Protein AF-A0A0Q9NLZ1-F1 (afdb_monomer_lite)

Sequence (86 aa):
MLLVRPGDTLTANAARRLADVVAADDSTGKLEAVWKVKEQLRELPRTNSLGDAAAAKDELRILVQAATRLRRTNKLLNGKGPLRSR

Structure (mmCIF, N/CA/C/O backbone):
data_AF-A0A0Q9NLZ1-F1
#
_entry.id   AF-A0A0Q9NLZ1-F1
#
loop_
_atom_site.group_PDB
_atom_site.id
_atom_site.type_symbol
_atom_site.label_atom_id
_atom_site.label_alt_id
_atom_site.label_comp_id
_atom_site.label_asym_id
_atom_site.label_entity_id
_atom_site.label_seq_id
_atom_site.pdbx_PDB_ins_code
_atom_site.Cartn_x
_atom_site.Cartn_y
_atom_site.Cartn_z
_atom_site.occupancy
_atom_site.B_iso_or_equiv
_atom_site.auth_seq_id
_atom_site.auth_comp_id
_atom_site.auth_asym_id
_atom_site.auth_atom_id
_atom_site.pdbx_PDB_model_num
ATOM 1 N N . MET A 1 1 ? -18.081 -9.523 1.623 1.00 54.25 1 MET A N 1
ATOM 2 C CA . MET A 1 1 ? -16.694 -9.895 1.976 1.00 54.25 1 MET A CA 1
ATOM 3 C C . MET A 1 1 ? -15.838 -9.893 0.722 1.00 54.25 1 MET A C 1
ATOM 5 O O . MET A 1 1 ? -16.248 -10.494 -0.263 1.00 54.25 1 MET A O 1
ATOM 9 N N . LEU A 1 2 ? -14.692 -9.209 0.743 1.00 57.00 2 LEU A N 1
ATOM 10 C CA . LEU A 1 2 ? -13.718 -9.229 -0.351 1.00 57.00 2 LEU A CA 1
ATOM 11 C C . LEU A 1 2 ? -12.689 -10.330 -0.041 1.00 57.00 2 LEU A C 1
ATOM 13 O O . LEU A 1 2 ? -11.893 -10.182 0.881 1.00 57.00 2 LEU A O 1
ATOM 17 N N . LEU A 1 3 ? -12.738 -11.455 -0.755 1.00 59.16 3 LEU A N 1
ATOM 18 C CA . LEU A 1 3 ? -11.732 -12.513 -0.633 1.00 59.16 3 LEU A CA 1
ATOM 19 C C . LEU A 1 3 ? -10.668 -12.281 -1.706 1.00 59.16 3 LEU A C 1
ATOM 21 O O . LEU A 1 3 ? -10.906 -12.540 -2.882 1.00 59.16 3 LEU A O 1
ATOM 25 N N . VAL A 1 4 ? -9.517 -11.751 -1.298 1.00 63.72 4 VAL A N 1
ATOM 26 C CA . VAL A 1 4 ? -8.368 -11.512 -2.182 1.00 63.72 4 VAL A CA 1
ATOM 27 C C . VAL A 1 4 ? -7.403 -12.670 -2.006 1.00 63.72 4 VAL A C 1
ATOM 29 O O . VAL A 1 4 ? -6.951 -12.922 -0.884 1.00 63.72 4 VAL A O 1
ATOM 32 N N . ARG A 1 5 ? -7.085 -13.396 -3.084 1.00 68.56 5 ARG A N 1
ATOM 33 C CA . ARG A 1 5 ? -6.076 -14.450 -2.977 1.00 68.56 5 ARG A CA 1
ATOM 34 C C . ARG A 1 5 ? -4.695 -13.813 -2.829 1.00 68.56 5 ARG A C 1
ATOM 36 O O . ARG A 1 5 ? -4.427 -12.760 -3.415 1.00 68.56 5 ARG A O 1
ATOM 43 N N . PRO A 1 6 ? -3.782 -14.434 -2.066 1.00 61.44 6 PRO A N 1
ATOM 44 C CA . PRO A 1 6 ? -2.398 -13.991 -2.030 1.00 61.44 6 PRO A CA 1
ATOM 45 C C . PRO A 1 6 ? -1.803 -13.999 -3.447 1.00 61.44 6 PRO A C 1
ATOM 47 O O . PRO A 1 6 ? -1.663 -15.059 -4.042 1.00 61.44 6 PRO A O 1
ATOM 50 N N . GLY A 1 7 ? -1.443 -12.824 -3.972 1.00 64.44 7 GLY A N 1
ATOM 51 C CA . GLY A 1 7 ? -0.815 -12.693 -5.294 1.00 64.44 7 GLY A CA 1
ATOM 52 C C . GLY A 1 7 ? -1.672 -12.003 -6.354 1.00 64.44 7 GLY A C 1
ATOM 53 O O . GLY A 1 7 ? -1.102 -11.537 -7.337 1.00 64.44 7 GLY A O 1
ATOM 54 N N . ASP A 1 8 ? -2.981 -11.864 -6.133 1.00 78.62 8 ASP A N 1
ATOM 55 C CA . ASP A 1 8 ? -3.856 -11.145 -7.061 1.00 78.62 8 ASP A CA 1
ATOM 56 C C . ASP A 1 8 ? -3.592 -9.635 -7.002 1.00 78.62 8 ASP A C 1
ATOM 58 O O . ASP A 1 8 ? -3.537 -9.041 -5.920 1.00 78.62 8 ASP A O 1
ATOM 62 N N . THR A 1 9 ? -3.475 -8.999 -8.169 1.00 77.69 9 THR A N 1
ATOM 63 C CA . THR A 1 9 ? -3.458 -7.537 -8.273 1.00 77.69 9 THR A CA 1
ATOM 64 C C . THR A 1 9 ? -4.888 -7.017 -8.224 1.00 77.69 9 THR A C 1
ATOM 66 O O . THR A 1 9 ? -5.739 -7.393 -9.033 1.00 77.69 9 THR A O 1
ATOM 69 N N . LEU A 1 10 ? -5.165 -6.131 -7.271 1.00 79.62 10 LEU A N 1
ATOM 70 C CA . LEU A 1 10 ? -6.475 -5.504 -7.156 1.00 79.62 10 LEU A CA 1
ATOM 71 C C . LEU A 1 10 ? -6.705 -4.505 -8.289 1.00 79.62 10 LEU A C 1
ATOM 73 O O . LEU A 1 10 ? -5.857 -3.668 -8.587 1.00 79.62 10 LEU A O 1
ATOM 77 N N . THR A 1 11 ? -7.905 -4.532 -8.868 1.00 83.56 11 THR A N 1
ATOM 78 C CA . THR A 1 11 ? -8.368 -3.411 -9.694 1.00 83.56 11 THR A CA 1
ATOM 79 C C . THR A 1 11 ? -8.536 -2.167 -8.821 1.00 83.56 11 THR A C 1
ATOM 81 O O . THR A 1 11 ? -8.827 -2.274 -7.627 1.00 83.56 11 THR A O 1
ATOM 84 N N . ALA A 1 12 ? -8.436 -0.972 -9.411 1.00 80.56 12 ALA A N 1
ATOM 85 C CA . ALA A 1 12 ? -8.595 0.290 -8.679 1.00 80.56 12 ALA A CA 1
ATOM 86 C C . ALA A 1 12 ? -9.916 0.360 -7.880 1.00 80.56 12 ALA A C 1
ATOM 88 O O . ALA A 1 12 ? -9.948 0.824 -6.741 1.00 80.56 12 ALA A O 1
ATOM 89 N N . ASN A 1 13 ? -11.009 -0.176 -8.437 1.00 82.50 13 ASN A N 1
ATOM 90 C CA . ASN A 1 13 ? -12.297 -0.252 -7.745 1.00 82.50 13 ASN A CA 1
ATOM 91 C C . ASN A 1 13 ? -12.288 -1.223 -6.556 1.00 82.50 13 ASN A C 1
ATOM 93 O O . ASN A 1 13 ? -12.911 -0.934 -5.535 1.00 82.50 13 ASN A O 1
ATOM 97 N N . ALA A 1 14 ? -11.601 -2.360 -6.672 1.00 82.56 14 ALA A N 1
ATOM 98 C CA . ALA A 1 14 ? -11.476 -3.317 -5.577 1.00 82.56 14 ALA A CA 1
ATOM 99 C C . ALA A 1 14 ? -10.563 -2.784 -4.462 1.00 82.56 14 ALA A C 1
ATOM 101 O O . ALA A 1 14 ? -10.901 -2.925 -3.290 1.00 82.56 14 ALA A O 1
ATOM 102 N N . ALA A 1 15 ? -9.467 -2.108 -4.819 1.00 81.62 15 ALA A N 1
ATOM 103 C CA . ALA A 1 15 ? -8.581 -1.439 -3.869 1.00 81.62 15 ALA A CA 1
ATOM 104 C C . ALA A 1 15 ? -9.313 -0.343 -3.079 1.00 81.62 15 ALA A C 1
ATOM 106 O O . ALA A 1 15 ? -9.198 -0.291 -1.858 1.00 81.62 15 ALA A O 1
ATOM 107 N N . ARG A 1 16 ? -10.135 0.475 -3.753 1.00 82.50 16 ARG A N 1
ATOM 108 C CA . ARG A 1 16 ? -10.968 1.490 -3.092 1.00 82.50 16 ARG A CA 1
ATOM 109 C C . ARG A 1 16 ? -11.973 0.872 -2.119 1.00 82.50 16 ARG A C 1
ATOM 111 O O . ARG A 1 16 ? -12.026 1.277 -0.969 1.00 82.50 16 ARG A O 1
ATOM 118 N N . ARG A 1 17 ? -12.700 -0.167 -2.542 1.00 83.94 17 ARG A N 1
ATOM 119 C CA . ARG A 1 17 ? -13.636 -0.885 -1.658 1.00 83.94 17 ARG A CA 1
ATOM 120 C C . ARG A 1 17 ? -12.941 -1.507 -0.450 1.00 83.94 17 ARG A C 1
ATOM 122 O O . ARG A 1 17 ? -13.515 -1.536 0.631 1.00 83.94 17 ARG A O 1
ATOM 129 N N . LEU A 1 18 ? -11.724 -2.020 -0.631 1.00 82.56 18 LEU A N 1
ATOM 130 C CA . LEU A 1 18 ? -10.926 -2.535 0.476 1.00 82.56 18 LEU A CA 1
ATOM 131 C C . LEU A 1 18 ? -10.541 -1.412 1.445 1.00 82.56 18 LEU A C 1
ATOM 133 O O . LEU A 1 18 ? -10.652 -1.612 2.648 1.00 82.56 18 LEU A O 1
ATOM 137 N N . ALA A 1 19 ? -10.140 -0.243 0.940 1.00 80.62 19 ALA A N 1
ATOM 138 C CA . ALA A 1 19 ? -9.844 0.918 1.778 1.00 80.62 19 ALA A CA 1
ATOM 139 C C . ALA A 1 19 ? -11.069 1.353 2.600 1.00 80.62 19 ALA A C 1
ATOM 141 O O . ALA A 1 19 ? -10.933 1.564 3.801 1.00 80.62 19 ALA A O 1
ATOM 142 N N . ASP A 1 20 ? -12.260 1.388 1.995 1.00 83.81 20 ASP A N 1
ATOM 143 C CA . ASP A 1 20 ? -13.506 1.739 2.691 1.00 83.81 20 ASP A CA 1
ATOM 144 C C . ASP A 1 20 ? -13.834 0.745 3.821 1.00 83.81 20 ASP A C 1
ATOM 146 O O . ASP A 1 20 ? -14.184 1.148 4.929 1.00 83.81 20 ASP A O 1
ATOM 150 N N . VAL A 1 21 ? -13.679 -0.561 3.565 1.00 83.44 21 VAL A N 1
ATOM 151 C CA . VAL A 1 21 ? -13.899 -1.614 4.575 1.00 83.44 21 VAL A CA 1
ATOM 152 C C . VAL A 1 21 ? -12.877 -1.511 5.705 1.00 83.44 21 VAL A C 1
ATOM 154 O O . VAL A 1 21 ? -13.243 -1.546 6.875 1.00 83.44 21 VAL A O 1
ATOM 157 N N . VAL A 1 22 ? -11.598 -1.334 5.373 1.00 79.31 22 VAL A N 1
ATOM 158 C CA . VAL A 1 22 ? -10.539 -1.193 6.379 1.00 79.31 22 VAL A CA 1
ATOM 159 C C . VAL A 1 22 ? -10.731 0.074 7.213 1.00 79.31 22 VAL A C 1
ATOM 161 O O . VAL A 1 22 ? -10.506 0.029 8.416 1.00 79.31 22 VAL A O 1
ATOM 164 N N . ALA A 1 23 ? -11.180 1.180 6.618 1.00 78.88 23 ALA A N 1
ATOM 165 C CA . ALA A 1 23 ? -11.478 2.412 7.345 1.00 78.88 23 ALA A CA 1
ATOM 166 C C . ALA A 1 23 ? -12.677 2.260 8.296 1.00 78.88 23 ALA A C 1
ATOM 168 O O . ALA A 1 23 ? -12.679 2.853 9.375 1.00 78.88 23 ALA A O 1
ATOM 169 N N . ALA A 1 24 ? -13.678 1.458 7.919 1.00 83.38 24 ALA A N 1
ATOM 170 C CA . ALA A 1 24 ? -14.811 1.140 8.783 1.00 83.38 24 ALA A CA 1
ATOM 171 C C . ALA A 1 24 ? -14.409 0.241 9.971 1.00 83.38 24 ALA A C 1
ATOM 173 O O . ALA A 1 24 ? -14.881 0.464 11.086 1.00 83.38 24 ALA A O 1
ATOM 174 N N . ASP A 1 25 ? -13.519 -0.732 9.745 1.00 79.62 25 ASP A N 1
ATOM 175 C CA . ASP A 1 25 ? -13.140 -1.744 10.742 1.00 79.62 25 ASP A CA 1
ATOM 176 C C . ASP A 1 25 ? -11.921 -1.353 11.609 1.00 79.62 25 ASP A C 1
ATOM 178 O O . ASP A 1 25 ? -11.772 -1.841 12.731 1.00 79.62 25 ASP A O 1
ATOM 182 N N . ASP A 1 26 ? -11.040 -0.471 11.126 1.00 77.94 26 ASP A N 1
ATOM 183 C CA . ASP A 1 26 ? -9.859 0.025 11.845 1.00 77.94 26 ASP A CA 1
ATOM 184 C C . ASP A 1 26 ? -9.824 1.558 11.888 1.00 77.94 26 ASP A C 1
ATOM 186 O O . ASP A 1 26 ? -9.147 2.227 11.103 1.00 77.94 26 ASP A O 1
ATOM 190 N N . SER A 1 27 ? -10.461 2.119 12.917 1.00 74.94 27 SER A N 1
ATOM 191 C CA . SER A 1 27 ? -10.427 3.556 13.218 1.00 74.94 27 SER A CA 1
ATOM 192 C C . SER A 1 27 ? -9.025 4.102 13.526 1.00 74.94 27 SER A C 1
ATOM 194 O O . SER A 1 27 ? -8.839 5.317 13.612 1.00 74.94 27 SER A O 1
ATOM 196 N N . THR A 1 28 ? -8.017 3.235 13.694 1.00 80.19 28 THR A N 1
ATOM 197 C CA . THR A 1 28 ? -6.628 3.642 13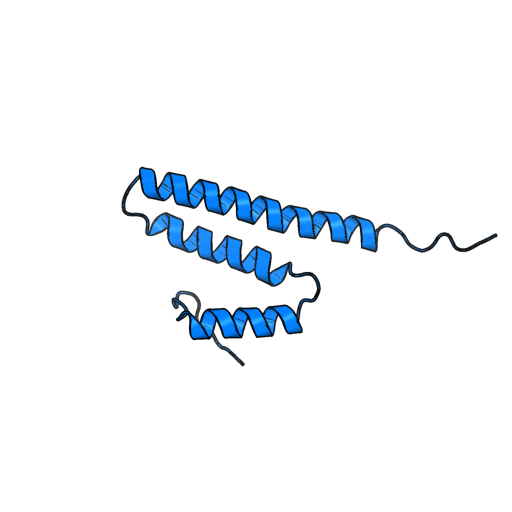.941 1.00 80.19 28 THR A CA 1
ATOM 198 C C . THR A 1 28 ? -5.795 3.780 12.666 1.00 80.19 28 THR A C 1
ATOM 200 O O . THR A 1 28 ? -4.672 4.287 12.741 1.00 80.19 28 THR A O 1
ATOM 203 N N . GLY A 1 29 ? -6.311 3.338 11.510 1.00 81.56 29 GLY A N 1
ATOM 204 C CA . GLY A 1 29 ? -5.639 3.411 10.205 1.00 81.56 29 GLY A CA 1
ATOM 205 C C . GLY A 1 29 ? -4.345 2.588 10.100 1.00 81.56 29 GLY A C 1
ATOM 206 O O . GLY A 1 29 ? -3.573 2.740 9.150 1.00 81.56 29 GLY A O 1
ATOM 207 N N . LYS A 1 30 ? -4.057 1.721 11.077 1.00 81.88 30 LYS A N 1
ATOM 208 C CA . LYS A 1 30 ? -2.823 0.921 11.125 1.00 81.88 30 LYS A CA 1
ATOM 209 C C . LYS A 1 30 ? -2.844 -0.184 10.088 1.00 81.88 30 LYS A C 1
ATOM 211 O O . LYS A 1 30 ? -1.817 -0.461 9.474 1.00 81.88 30 LYS A O 1
ATOM 216 N N . LEU A 1 31 ? -3.992 -0.821 9.920 1.00 83.31 31 LEU A N 1
ATOM 217 C CA . LEU A 1 31 ? -4.178 -1.932 9.005 1.00 83.31 31 LEU A CA 1
ATOM 218 C C . LEU A 1 31 ? -4.024 -1.446 7.562 1.00 83.31 31 LEU A C 1
ATOM 220 O O . LEU A 1 31 ? -3.295 -2.065 6.790 1.00 83.31 31 LEU A O 1
ATOM 224 N N . GLU A 1 32 ? -4.568 -0.269 7.245 1.00 83.81 32 GLU A N 1
ATOM 225 C CA . GLU A 1 32 ? -4.342 0.399 5.961 1.00 83.81 32 GLU A CA 1
ATOM 226 C C . GLU A 1 32 ? -2.857 0.747 5.756 1.00 83.81 32 GLU A C 1
ATOM 228 O O . GLU A 1 32 ? -2.289 0.477 4.696 1.00 83.81 32 GLU A O 1
ATOM 233 N N . ALA A 1 33 ? -2.191 1.298 6.775 1.00 86.25 33 ALA A N 1
ATOM 234 C CA . ALA A 1 33 ? -0.779 1.664 6.679 1.00 86.25 33 ALA A CA 1
ATOM 235 C C . ALA A 1 33 ? 0.141 0.447 6.465 1.00 86.25 33 ALA A C 1
ATOM 237 O O . ALA A 1 33 ? 1.037 0.487 5.622 1.00 86.25 33 ALA A O 1
ATOM 238 N N . VAL A 1 34 ? -0.083 -0.650 7.194 1.00 86.12 34 VAL A N 1
ATOM 239 C CA . VAL A 1 34 ? 0.679 -1.902 7.034 1.00 86.12 34 VAL A CA 1
ATOM 240 C C . VAL A 1 34 ? 0.381 -2.555 5.685 1.00 86.12 34 VAL A C 1
ATOM 242 O O . VAL A 1 34 ? 1.297 -3.066 5.038 1.00 86.12 34 VAL A O 1
ATOM 245 N N . TRP A 1 35 ? -0.872 -2.504 5.231 1.00 85.31 35 TRP A N 1
ATOM 246 C CA . TRP A 1 35 ? -1.254 -2.993 3.911 1.00 85.31 35 TRP A CA 1
ATOM 247 C C . TRP A 1 35 ? -0.507 -2.252 2.794 1.00 85.31 35 TRP A C 1
ATOM 249 O O . TRP A 1 35 ? 0.101 -2.897 1.944 1.00 85.31 35 TRP A O 1
ATOM 259 N N . LYS A 1 36 ? -0.448 -0.914 2.842 1.00 86.00 36 LYS A N 1
ATOM 260 C CA . LYS A 1 36 ? 0.305 -0.104 1.865 1.00 86.00 36 LYS A CA 1
ATOM 261 C C . LYS A 1 36 ? 1.797 -0.456 1.831 1.00 86.00 36 LYS A C 1
ATOM 263 O O . LYS A 1 36 ? 2.362 -0.597 0.752 1.00 86.00 36 LYS A O 1
ATO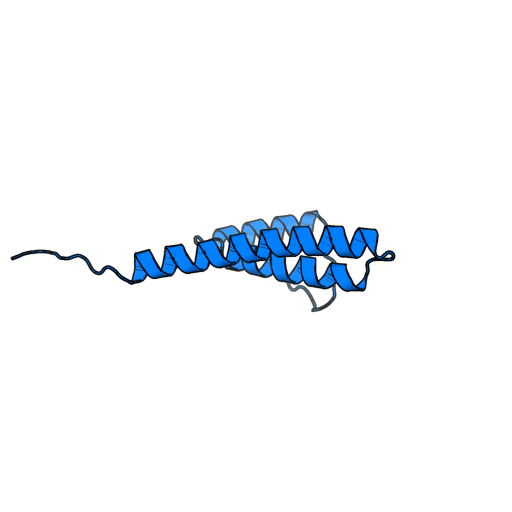M 268 N N . VAL A 1 37 ? 2.428 -0.667 2.992 1.00 88.31 37 VAL A N 1
ATOM 269 C CA . VAL A 1 37 ? 3.833 -1.122 3.077 1.00 88.31 37 VAL A CA 1
ATOM 270 C C . VAL A 1 37 ? 4.027 -2.471 2.378 1.00 88.31 37 VAL A C 1
ATOM 272 O O . VAL A 1 37 ? 4.990 -2.652 1.633 1.00 88.31 37 VAL A O 1
ATOM 275 N N . LYS A 1 38 ? 3.117 -3.422 2.610 1.00 87.88 38 LYS A N 1
ATOM 276 C CA . LYS A 1 38 ? 3.170 -4.752 1.994 1.00 87.88 38 LYS A CA 1
ATOM 277 C C . LYS A 1 38 ? 3.010 -4.685 0.475 1.00 87.88 38 LYS A C 1
ATOM 279 O O . LYS A 1 38 ? 3.749 -5.367 -0.229 1.00 87.88 38 LYS A O 1
ATOM 284 N N . GLU A 1 39 ? 2.067 -3.891 -0.025 1.00 86.44 39 GLU A N 1
ATOM 285 C CA . GLU A 1 39 ? 1.847 -3.771 -1.469 1.00 86.44 39 GLU A CA 1
ATOM 286 C C . GLU A 1 39 ? 3.040 -3.095 -2.159 1.00 86.44 39 GLU A C 1
ATOM 288 O O . GLU A 1 39 ? 3.521 -3.616 -3.160 1.00 86.44 39 GLU A O 1
ATOM 293 N N . GLN A 1 40 ? 3.642 -2.064 -1.556 1.00 86.25 40 GLN A N 1
ATOM 294 C CA . GLN A 1 40 ? 4.870 -1.466 -2.096 1.00 86.25 40 GLN A CA 1
ATOM 295 C C . GLN A 1 40 ? 6.052 -2.453 -2.133 1.00 86.25 40 GLN A C 1
ATOM 297 O O . GLN A 1 40 ? 6.815 -2.491 -3.098 1.00 86.25 40 GLN A O 1
ATOM 302 N N . LEU A 1 41 ? 6.199 -3.304 -1.109 1.00 86.12 41 LEU A N 1
ATOM 303 C CA . LEU A 1 41 ? 7.208 -4.375 -1.101 1.00 86.12 41 LEU A CA 1
ATOM 304 C C . LEU A 1 41 ? 7.009 -5.388 -2.234 1.00 86.12 41 LEU A C 1
ATOM 306 O O . LEU A 1 41 ? 7.976 -6.000 -2.684 1.00 86.12 41 LEU A O 1
ATOM 310 N N . ARG A 1 42 ? 5.769 -5.577 -2.690 1.00 83.12 42 ARG A N 1
ATOM 311 C CA . ARG A 1 42 ? 5.439 -6.489 -3.787 1.00 83.12 42 ARG A CA 1
ATOM 312 C C . ARG A 1 42 ? 5.817 -5.923 -5.158 1.00 83.12 42 ARG A C 1
ATOM 314 O O . ARG A 1 42 ? 6.053 -6.696 -6.088 1.00 83.12 42 ARG A O 1
ATOM 321 N N . GLU A 1 43 ? 5.873 -4.603 -5.284 1.00 80.25 43 GLU A N 1
ATOM 322 C CA . GLU A 1 43 ? 6.231 -3.921 -6.530 1.00 80.25 43 GLU A CA 1
ATOM 323 C C . GLU A 1 43 ? 7.747 -3.838 -6.737 1.00 80.25 43 GLU A C 1
ATOM 325 O O . GLU A 1 43 ? 8.216 -3.969 -7.863 1.00 80.25 43 GLU A O 1
ATOM 330 N N . LEU A 1 44 ? 8.537 -3.755 -5.662 1.00 81.50 44 LEU A N 1
ATOM 331 C CA . LEU A 1 44 ? 10.006 -3.739 -5.735 1.00 81.50 44 LEU A CA 1
ATOM 332 C C . LEU A 1 44 ? 10.631 -4.839 -6.621 1.00 81.50 44 LEU A C 1
ATOM 334 O O . LEU A 1 44 ? 11.419 -4.493 -7.502 1.00 81.50 44 LEU A O 1
ATOM 338 N N . PRO A 1 45 ? 10.304 -6.138 -6.465 1.00 80.50 45 PRO A N 1
ATOM 339 C CA . PRO A 1 45 ? 10.872 -7.193 -7.309 1.00 80.50 45 PRO A CA 1
ATOM 340 C C . PRO A 1 45 ? 10.349 -7.188 -8.754 1.00 80.50 45 PRO A C 1
ATOM 342 O O . PRO A 1 45 ? 10.841 -7.962 -9.568 1.00 80.50 45 PRO A O 1
ATOM 345 N N . ARG A 1 46 ? 9.351 -6.356 -9.079 1.00 82.50 46 ARG A N 1
ATOM 346 C CA . ARG A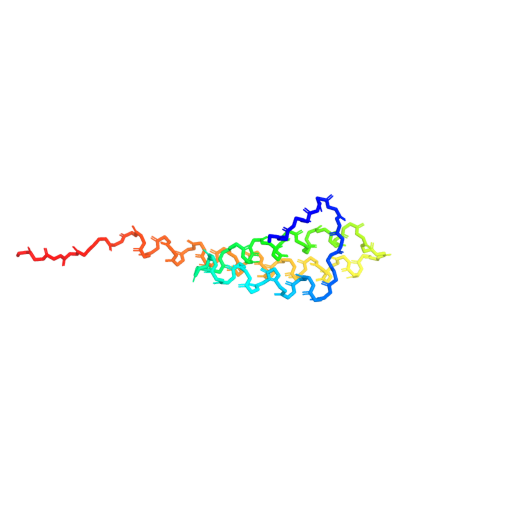 1 46 ? 8.802 -6.196 -10.435 1.00 82.50 46 ARG A CA 1
ATOM 347 C C . ARG A 1 46 ? 9.383 -5.002 -11.189 1.00 82.50 46 ARG A C 1
ATOM 349 O O . ARG A 1 46 ? 9.000 -4.760 -12.330 1.00 82.50 46 ARG A O 1
ATOM 356 N N . THR A 1 47 ? 10.277 -4.243 -10.561 1.00 85.94 47 THR A N 1
ATOM 357 C CA . THR A 1 47 ? 10.942 -3.112 -11.210 1.00 85.94 47 THR A CA 1
ATOM 358 C C . THR A 1 47 ? 11.939 -3.607 -12.259 1.00 85.94 47 THR A C 1
ATOM 360 O O . THR A 1 47 ? 12.704 -4.539 -12.021 1.00 85.94 47 THR A O 1
ATOM 363 N N . ASN A 1 48 ? 11.930 -2.982 -13.439 1.00 84.88 48 ASN A N 1
ATOM 364 C CA . ASN A 1 48 ? 12.764 -3.394 -14.576 1.00 84.88 48 ASN A CA 1
ATOM 365 C C . ASN A 1 48 ? 14.087 -2.617 -14.661 1.00 84.88 48 ASN A C 1
ATOM 367 O O . ASN A 1 48 ? 14.863 -2.808 -15.596 1.00 84.88 48 ASN A O 1
ATOM 371 N N . SER A 1 49 ? 14.349 -1.720 -13.706 1.00 89.00 49 SER A N 1
ATOM 372 C CA . SER A 1 49 ? 15.562 -0.913 -13.667 1.00 89.00 49 SER A CA 1
ATOM 373 C C . SER A 1 49 ? 15.983 -0.596 -12.233 1.00 89.00 49 SER A C 1
ATOM 375 O O . SER A 1 49 ? 15.168 -0.551 -11.310 1.00 89.00 49 SER A O 1
ATOM 377 N N . LEU A 1 50 ? 17.277 -0.324 -12.049 1.00 86.12 50 LEU A N 1
ATOM 378 C CA . LEU A 1 50 ? 17.815 0.108 -10.757 1.00 86.12 50 LEU A CA 1
ATOM 379 C C . LEU A 1 50 ? 17.278 1.485 -10.330 1.00 86.12 50 LEU A C 1
ATOM 381 O O . LEU A 1 50 ? 17.160 1.741 -9.133 1.00 86.12 50 LEU A O 1
ATOM 385 N N . GLY A 1 51 ? 16.941 2.355 -11.289 1.00 88.44 51 GLY A N 1
ATOM 386 C CA . GLY A 1 51 ? 16.348 3.666 -11.017 1.00 88.44 51 GLY A CA 1
ATOM 387 C C . GLY A 1 51 ? 14.934 3.547 -10.451 1.00 88.44 51 GLY A C 1
ATOM 388 O O . GLY A 1 51 ? 14.634 4.136 -9.413 1.00 88.44 51 GLY A O 1
ATOM 389 N N . ASP A 1 52 ? 14.101 2.705 -11.065 1.00 84.88 52 ASP A N 1
ATOM 390 C CA . ASP A 1 52 ? 12.734 2.448 -10.596 1.00 84.88 52 ASP A CA 1
ATOM 391 C C . ASP A 1 52 ? 12.739 1.740 -9.236 1.00 84.88 52 ASP A C 1
ATOM 393 O O . ASP A 1 52 ? 11.954 2.074 -8.349 1.00 84.88 52 ASP A O 1
ATOM 397 N N . ALA A 1 53 ? 13.682 0.813 -9.028 1.00 86.19 53 ALA A N 1
ATOM 398 C CA . ALA A 1 53 ? 13.889 0.166 -7.736 1.00 86.19 53 ALA A CA 1
ATOM 399 C C . ALA A 1 53 ? 14.263 1.173 -6.634 1.00 86.19 53 ALA A C 1
ATOM 401 O O . ALA A 1 53 ? 13.792 1.053 -5.501 1.00 86.19 53 ALA A O 1
ATOM 402 N N . ALA A 1 54 ? 15.097 2.171 -6.948 1.00 87.81 54 ALA A N 1
ATOM 403 C CA . ALA A 1 54 ? 15.476 3.218 -6.002 1.00 87.81 54 ALA A CA 1
ATOM 404 C C . ALA A 1 54 ? 14.278 4.106 -5.630 1.00 87.81 54 ALA A C 1
ATOM 406 O O . ALA A 1 54 ? 14.016 4.299 -4.442 1.00 87.81 54 ALA A O 1
ATOM 407 N N . ALA A 1 55 ? 13.500 4.560 -6.617 1.00 88.38 55 ALA A N 1
ATOM 408 C CA . ALA A 1 55 ? 12.297 5.359 -6.381 1.00 88.38 55 ALA A CA 1
ATOM 409 C C . ALA A 1 55 ? 11.250 4.592 -5.550 1.00 88.38 55 ALA A C 1
ATOM 411 O O . ALA A 1 55 ? 10.746 5.099 -4.545 1.00 88.38 55 ALA A O 1
ATOM 412 N N . ALA A 1 56 ? 10.991 3.328 -5.899 1.00 86.88 56 ALA A N 1
ATOM 413 C CA . ALA A 1 56 ? 10.067 2.472 -5.158 1.00 86.88 56 ALA A CA 1
ATOM 414 C C . ALA A 1 56 ? 10.534 2.216 -3.712 1.00 86.88 56 ALA A C 1
ATOM 416 O O . ALA A 1 56 ? 9.710 2.110 -2.796 1.00 86.88 56 ALA A O 1
ATOM 417 N N . LYS A 1 57 ? 11.853 2.149 -3.481 1.00 89.12 57 LYS A N 1
ATOM 418 C CA . LYS A 1 57 ? 12.450 2.003 -2.145 1.00 89.12 57 LYS A CA 1
ATOM 419 C C . LYS A 1 57 ? 12.293 3.269 -1.300 1.00 89.12 57 LYS A C 1
ATOM 421 O O . LYS A 1 57 ? 12.053 3.157 -0.094 1.00 89.12 57 LYS A O 1
ATOM 426 N N . ASP A 1 58 ? 12.399 4.451 -1.898 1.00 92.44 58 ASP A N 1
ATOM 427 C CA . ASP A 1 58 ? 12.160 5.715 -1.195 1.00 92.44 58 ASP A CA 1
ATOM 428 C C . ASP A 1 58 ? 10.690 5.864 -0.789 1.00 92.44 58 ASP A C 1
ATOM 430 O O . ASP A 1 58 ? 10.389 6.211 0.358 1.00 92.44 58 ASP A O 1
ATOM 434 N N . GLU A 1 59 ? 9.765 5.491 -1.671 1.00 89.88 59 GLU A N 1
ATOM 435 C CA . GLU A 1 59 ? 8.336 5.447 -1.354 1.00 89.88 59 GLU A CA 1
ATOM 436 C C . GLU A 1 59 ? 8.033 4.445 -0.226 1.00 89.88 59 GLU A C 1
ATOM 438 O O . GLU A 1 59 ? 7.348 4.777 0.748 1.00 89.88 59 GLU A O 1
ATOM 443 N N . LEU A 1 60 ? 8.640 3.253 -0.267 1.00 91.31 60 LEU A N 1
ATOM 444 C CA . LEU A 1 60 ? 8.545 2.279 0.822 1.00 91.31 60 LEU A CA 1
ATOM 445 C C . LEU A 1 60 ? 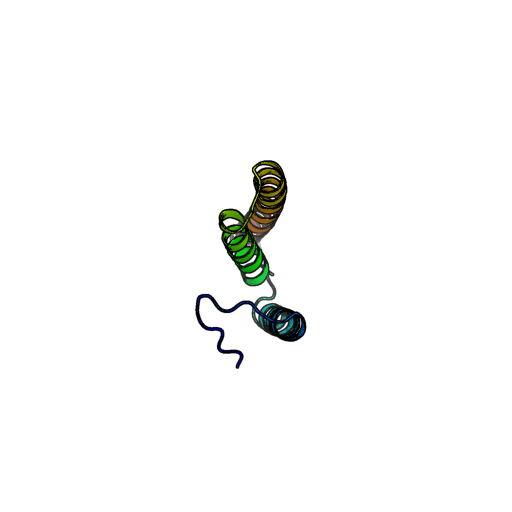9.032 2.869 2.155 1.00 91.31 60 LEU A C 1
ATOM 447 O O . LEU A 1 60 ? 8.399 2.675 3.198 1.00 91.31 60 LEU A O 1
ATOM 451 N N . ARG A 1 61 ? 10.142 3.614 2.143 1.00 92.44 61 ARG A N 1
ATOM 452 C CA . ARG A 1 61 ? 10.690 4.255 3.344 1.00 92.44 61 ARG A CA 1
ATOM 453 C C . ARG A 1 61 ? 9.707 5.262 3.949 1.00 92.44 61 ARG A C 1
ATOM 455 O O . ARG A 1 61 ? 9.624 5.349 5.178 1.00 92.44 61 ARG A O 1
ATOM 462 N N . ILE A 1 62 ? 8.969 6.008 3.129 1.00 91.44 62 ILE A N 1
ATOM 463 C CA . ILE A 1 62 ? 7.935 6.951 3.587 1.00 91.44 62 ILE A CA 1
ATOM 464 C C . ILE A 1 62 ? 6.773 6.190 4.239 1.00 91.44 62 ILE A C 1
ATOM 466 O O . ILE A 1 62 ? 6.376 6.513 5.364 1.00 91.44 62 ILE A O 1
ATOM 470 N N . LEU A 1 63 ? 6.284 5.132 3.588 1.00 88.94 63 LEU A N 1
ATOM 471 C CA . LEU A 1 63 ? 5.181 4.306 4.090 1.00 88.94 63 LEU A CA 1
ATOM 472 C C . LEU A 1 63 ? 5.518 3.635 5.432 1.00 88.94 63 LEU A C 1
ATOM 474 O O . LEU A 1 63 ? 4.718 3.677 6.370 1.00 88.94 63 LEU A O 1
ATOM 478 N N . VAL A 1 64 ? 6.730 3.089 5.577 1.00 89.12 64 VAL A N 1
ATOM 479 C CA . VAL A 1 64 ? 7.197 2.474 6.834 1.00 89.12 64 VAL A CA 1
ATOM 480 C C . VAL A 1 64 ? 7.261 3.497 7.971 1.00 89.12 64 VAL A C 1
ATOM 482 O O . VAL A 1 64 ? 6.866 3.199 9.105 1.00 89.12 64 VAL A O 1
ATOM 485 N N . GLN A 1 65 ? 7.726 4.718 7.693 1.00 90.44 65 GLN A N 1
ATOM 486 C CA . GLN A 1 65 ? 7.756 5.784 8.696 1.00 90.44 65 GLN A CA 1
ATOM 487 C C . GLN A 1 65 ? 6.346 6.185 9.138 1.00 90.44 65 GLN A C 1
ATOM 489 O O . GLN A 1 65 ? 6.109 6.325 10.340 1.00 90.44 65 GLN A O 1
ATOM 494 N N . ALA A 1 66 ? 5.409 6.329 8.198 1.00 85.56 66 ALA A N 1
ATOM 495 C CA . ALA A 1 66 ? 4.014 6.636 8.498 1.00 85.56 66 ALA A CA 1
ATOM 496 C C . ALA A 1 66 ? 3.371 5.545 9.375 1.00 85.56 66 ALA A C 1
ATOM 498 O O . ALA A 1 66 ? 2.835 5.849 10.445 1.00 85.56 66 ALA A O 1
ATOM 499 N N . ALA A 1 67 ? 3.528 4.270 9.003 1.00 85.62 67 ALA A N 1
ATOM 500 C CA . ALA A 1 67 ? 3.017 3.138 9.779 1.00 85.62 67 ALA A CA 1
ATOM 501 C C . ALA A 1 67 ? 3.627 3.074 11.195 1.00 85.62 67 ALA A C 1
ATOM 503 O O . ALA A 1 67 ? 2.933 2.843 12.189 1.00 85.62 67 ALA A O 1
ATOM 504 N N . THR A 1 68 ? 4.929 3.350 11.323 1.00 84.88 68 THR A N 1
ATOM 505 C CA . THR A 1 68 ? 5.622 3.363 12.622 1.00 84.88 68 THR A CA 1
ATOM 506 C C . THR A 1 68 ? 5.138 4.502 13.527 1.00 84.88 68 THR A C 1
ATOM 508 O O . THR A 1 68 ? 5.013 4.315 14.742 1.00 84.88 68 THR A O 1
ATOM 511 N N . ARG A 1 69 ? 4.822 5.680 12.967 1.00 81.75 69 ARG A N 1
ATOM 512 C CA . ARG A 1 69 ? 4.263 6.807 13.738 1.00 81.75 69 ARG A CA 1
ATOM 513 C C 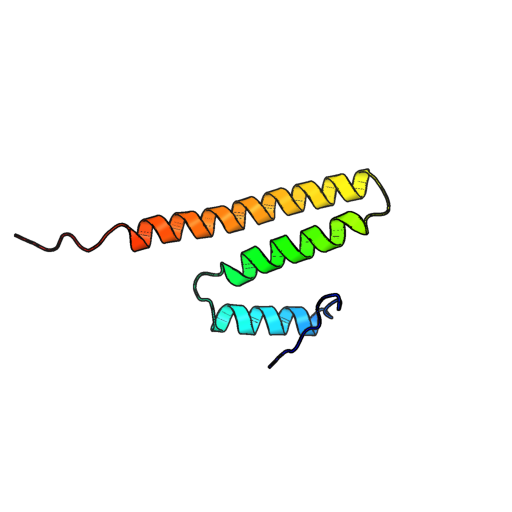. ARG A 1 69 ? 2.901 6.456 14.340 1.00 81.75 69 ARG A C 1
ATOM 515 O O . ARG A 1 69 ? 2.712 6.695 15.533 1.00 81.75 69 ARG A O 1
ATOM 522 N N . LEU A 1 70 ? 2.022 5.802 13.576 1.00 73.12 70 LEU A N 1
ATOM 523 C CA . LEU A 1 70 ? 0.712 5.326 14.053 1.00 73.12 70 LEU A CA 1
ATOM 524 C C . LEU A 1 70 ? 0.829 4.297 15.193 1.00 73.12 70 LEU A C 1
ATOM 526 O O . LEU A 1 70 ? 0.006 4.254 16.109 1.00 73.12 70 LEU A O 1
ATOM 530 N N . ARG A 1 71 ? 1.890 3.480 15.198 1.00 64.00 71 ARG A N 1
ATOM 531 C CA . ARG A 1 71 ? 2.187 2.571 16.318 1.00 64.00 71 ARG A CA 1
ATOM 532 C C . ARG A 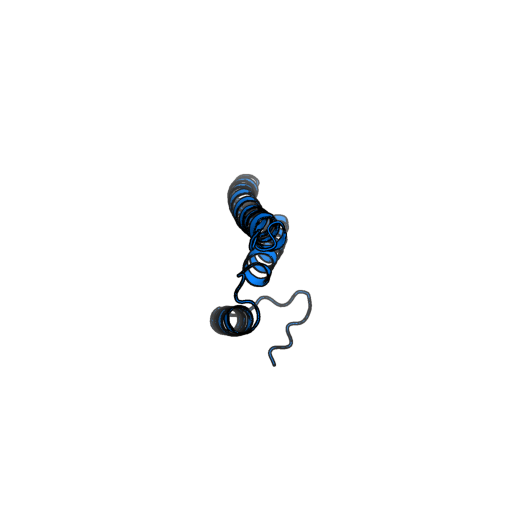1 71 ? 2.585 3.331 17.588 1.00 64.00 71 ARG A C 1
ATOM 534 O O . ARG A 1 71 ? 2.216 2.926 18.692 1.00 64.00 71 ARG A O 1
ATOM 541 N N . ARG A 1 72 ? 3.351 4.416 17.450 1.00 59.41 72 ARG A N 1
ATOM 542 C CA . ARG A 1 72 ? 3.885 5.186 18.585 1.00 59.41 72 ARG A CA 1
ATOM 543 C C . ARG A 1 72 ? 2.811 6.025 19.275 1.00 59.41 72 ARG A C 1
ATOM 545 O O . ARG A 1 72 ? 2.781 6.040 20.501 1.00 59.41 72 ARG A O 1
ATOM 552 N N . THR A 1 73 ? 1.913 6.660 18.520 1.00 58.88 73 THR A N 1
ATOM 553 C CA . THR A 1 73 ? 0.774 7.419 19.075 1.00 58.88 73 THR A CA 1
ATOM 554 C C . THR A 1 73 ? -0.144 6.525 19.908 1.00 58.88 73 THR A C 1
ATOM 556 O O . THR A 1 73 ? -0.519 6.892 21.018 1.00 58.88 73 THR A O 1
ATOM 559 N N . ASN A 1 74 ? -0.398 5.295 19.458 1.00 54.34 74 ASN A N 1
ATOM 560 C CA . ASN A 1 74 ? -1.201 4.331 20.212 1.00 54.34 74 ASN A CA 1
ATOM 561 C C . ASN A 1 74 ? -0.544 3.890 21.533 1.00 54.34 74 ASN A C 1
ATOM 563 O O . ASN A 1 74 ? -1.231 3.675 22.527 1.00 54.34 74 ASN A O 1
ATOM 567 N N . LYS A 1 75 ? 0.794 3.783 21.574 1.00 55.06 75 LYS A N 1
ATOM 568 C CA . LYS A 1 75 ? 1.530 3.483 22.816 1.00 55.06 75 LYS A CA 1
ATOM 569 C C . LYS A 1 75 ? 1.387 4.609 23.850 1.00 55.06 75 LYS A C 1
ATOM 571 O O . LYS A 1 75 ? 1.384 4.331 25.043 1.00 55.06 75 LYS A O 1
ATOM 576 N N . LEU A 1 76 ? 1.262 5.860 23.403 1.00 54.75 76 LEU A N 1
ATOM 577 C CA . LEU A 1 76 ? 1.065 7.018 24.281 1.00 54.75 76 LEU A CA 1
ATOM 578 C C . LEU A 1 76 ? -0.373 7.105 24.817 1.00 54.75 76 LEU A C 1
ATOM 580 O O . LEU A 1 76 ? -0.552 7.477 25.973 1.00 54.75 76 LEU A O 1
ATOM 584 N N . LEU A 1 77 ? -1.370 6.715 24.015 1.00 53.78 77 LEU A N 1
ATOM 585 C CA . LEU A 1 77 ? -2.778 6.653 24.432 1.00 53.78 77 LEU A CA 1
ATOM 586 C C . LEU A 1 77 ? -3.046 5.492 25.405 1.00 53.78 77 LEU A C 1
ATOM 588 O O . LEU A 1 77 ? -3.712 5.680 26.416 1.00 53.78 77 LEU A O 1
ATOM 592 N N . ASN A 1 78 ? -2.448 4.321 25.170 1.00 55.69 78 ASN A N 1
ATOM 593 C CA . ASN A 1 78 ? -2.610 3.150 26.043 1.00 55.69 78 ASN A CA 1
ATOM 594 C C . ASN A 1 78 ? -1.702 3.177 27.290 1.00 55.69 78 ASN A C 1
ATOM 596 O O . ASN A 1 78 ? -1.795 2.294 28.136 1.00 55.69 78 ASN A O 1
ATOM 600 N N . GLY A 1 79 ? -0.795 4.156 27.391 1.00 50.25 79 GLY A N 1
ATOM 601 C CA . GLY A 1 79 ? 0.180 4.289 28.480 1.00 50.25 79 GLY A CA 1
ATOM 602 C C . GLY A 1 79 ? -0.205 5.289 29.574 1.00 50.25 79 GLY A C 1
ATOM 603 O O . GLY A 1 79 ? 0.578 5.490 30.499 1.00 50.25 79 GLY A O 1
ATOM 604 N N . LYS A 1 80 ? -1.372 5.938 29.483 1.00 51.44 80 LYS A N 1
ATOM 605 C CA . LYS A 1 80 ? -1.859 6.873 30.505 1.00 51.44 80 LYS A CA 1
ATOM 606 C C . LYS A 1 80 ? -3.288 6.524 30.907 1.00 51.44 80 LYS A C 1
ATOM 608 O O . LYS A 1 80 ? -4.247 7.026 30.333 1.00 51.44 80 LYS A O 1
ATOM 613 N N . GLY A 1 81 ? -3.415 5.672 31.925 1.00 44.22 81 GLY A N 1
ATOM 614 C CA . GLY A 1 81 ? -4.635 5.636 32.730 1.00 44.22 81 GLY A CA 1
ATOM 615 C C . GLY A 1 81 ? -4.874 7.016 33.362 1.00 44.22 81 GLY A C 1
ATOM 616 O O . GLY A 1 81 ? -3.904 7.736 33.628 1.00 44.22 81 GLY A O 1
ATOM 617 N N . PRO A 1 82 ? -6.135 7.427 33.572 1.00 45.41 82 PRO A N 1
ATOM 618 C CA . PRO A 1 82 ? -6.421 8.722 34.161 1.00 45.41 82 PRO A CA 1
ATOM 619 C C . PRO A 1 82 ? -5.874 8.739 35.590 1.00 45.41 82 PRO A C 1
ATOM 621 O O . PRO A 1 82 ? -6.323 7.978 36.445 1.00 45.41 82 PRO A O 1
ATOM 624 N N . LEU A 1 83 ? -4.928 9.639 35.860 1.00 56.81 83 LEU A N 1
ATOM 625 C CA . LEU A 1 83 ? -4.670 10.128 37.211 1.00 56.81 83 LEU A CA 1
ATOM 626 C C . LEU A 1 83 ? -5.926 10.886 37.659 1.00 56.81 83 LEU A C 1
ATOM 628 O O . LEU A 1 83 ? -6.030 12.101 37.511 1.00 56.81 83 LEU A O 1
ATOM 632 N N . ARG A 1 84 ? -6.924 10.139 38.135 1.00 48.72 84 ARG A N 1
ATOM 633 C CA . ARG A 1 84 ? -8.080 10.667 38.852 1.00 48.72 84 ARG A CA 1
ATOM 634 C C . ARG A 1 84 ? -7.823 10.505 40.350 1.00 48.72 84 ARG A C 1
ATOM 636 O O . ARG A 1 84 ? -7.945 9.413 40.886 1.00 48.72 84 ARG A O 1
ATOM 643 N N . SER A 1 85 ? -7.483 11.643 40.951 1.00 52.50 85 SER A N 1
ATOM 644 C CA . SER A 1 85 ? -7.886 12.114 42.282 1.00 52.50 85 SER A CA 1
ATOM 645 C C . SER A 1 85 ? -7.517 11.273 43.512 1.00 52.50 85 SER A C 1
ATOM 647 O O . SER A 1 85 ? -8.151 10.257 43.786 1.00 52.50 85 SER A O 1
ATOM 649 N N . ARG A 1 86 ? -6.643 11.826 44.359 1.00 49.19 86 ARG A N 1
ATOM 650 C CA . ARG A 1 86 ? -7.008 12.402 45.667 1.00 49.19 86 ARG A CA 1
ATOM 651 C C . ARG A 1 86 ? -5.916 13.350 46.143 1.00 49.19 86 ARG A C 1
ATOM 653 O O . ARG A 1 86 ? -4.738 13.045 45.869 1.00 49.19 86 ARG A O 1
#

Radius of gyration: 17.21 Å; chains: 1; bounding box: 34×27×60 Å

Foldseek 3Di:
DDDDPVPDDDDPVRVVVVVVVCVVVDVLCLVVLVVVLVVLVVCLVVDPDPVVNVVSVVVSVVSVVVNVVSVVVVCVVVVDDDPDDD

pLDDT: mean 76.66, std 13.46, range [44.22, 92.44]

Secondary structure (DSSP, 8-state):
-----TTPPPPHHHHHHHHHHHHHH-TT-HHHHHHHHHHHHHHGGG-SSHHHHHHHHHHHHHHHHHHHHHHHHHHHHTT-------